Protein AF-A0A958FPS0-F1 (afdb_monomer_lite)

pLDDT: mean 72.81, std 11.61, range [39.75, 93.38]

Sequence (149 aa):
SVKNGEPVAPPPEPEKQPAAQPAGGLLAGGGIAIAALGSSVAFITKTIADLGWVVMLAGVLGALLAVMLPAVIVAWLKLKRRDLSAILEGSGWGVNSRMRLNRGQSLTFTKRPAYPFGSKGIPHRSPWFWVALVIVILAVGGFLIFRFW

Foldseek 3Di:
DDDDDDDDDDDPDPPPDPDQDPVNVVVVVVVVVVVVVVVVVVVVVVVVVPCPPVNVVLVVVVVVCVVVVVVVVVVVVVVVQPQVQVVCVVVVNRDPDRCSPDPVNVCVVPVDPDDPPPDDDDPPPDCVVVVVVVVVVCVSVVVVVVVVD

Structure (mmCIF, N/CA/C/O backbone):
data_AF-A0A958FPS0-F1
#
_entry.id   AF-A0A958FPS0-F1
#
loop_
_atom_site.group_PDB
_atom_site.id
_atom_site.type_symbol
_atom_site.label_atom_id
_atom_site.label_alt_id
_atom_site.label_comp_id
_atom_site.label_asym_id
_atom_site.label_entity_id
_atom_site.label_seq_id
_atom_site.pdbx_PDB_ins_code
_atom_site.Cartn_x
_atom_site.Cartn_y
_atom_site.Cartn_z
_atom_site.occupancy
_atom_site.B_iso_or_equiv
_atom_site.auth_seq_id
_atom_site.auth_comp_id
_atom_site.auth_asym_id
_atom_site.auth_atom_id
_atom_site.pdbx_PDB_model_num
ATOM 1 N N . SER A 1 1 ? 90.300 17.546 -28.320 1.00 39.75 1 SER A N 1
ATOM 2 C CA . SER A 1 1 ? 89.043 18.251 -28.622 1.00 39.75 1 SER A CA 1
ATOM 3 C C . SER A 1 1 ? 87.922 17.259 -28.825 1.00 39.75 1 SER A C 1
ATOM 5 O O . SER A 1 1 ? 88.063 16.333 -29.611 1.00 39.75 1 SER A O 1
ATOM 7 N N . VAL A 1 2 ? 86.866 17.449 -28.043 1.00 49.09 2 VAL A N 1
ATOM 8 C CA . VAL A 1 2 ? 85.642 16.650 -27.934 1.00 49.09 2 VAL A CA 1
ATOM 9 C C . VAL A 1 2 ? 84.813 16.757 -29.227 1.00 49.09 2 VAL A C 1
ATOM 11 O O . VAL A 1 2 ? 84.670 17.852 -29.764 1.00 49.09 2 VAL A O 1
ATOM 14 N N . LYS A 1 3 ? 84.269 15.641 -29.724 1.00 46.22 3 LYS A N 1
ATOM 15 C CA . LYS A 1 3 ? 83.158 15.601 -30.699 1.00 46.22 3 LYS A CA 1
ATOM 16 C C . LYS A 1 3 ? 82.054 14.749 -30.060 1.00 46.22 3 LYS A C 1
ATOM 18 O O . LYS A 1 3 ? 82.205 13.540 -29.988 1.00 46.22 3 LYS A O 1
ATOM 23 N N . ASN A 1 4 ? 81.181 15.344 -29.250 1.00 44.09 4 ASN A N 1
ATOM 24 C CA . ASN A 1 4 ? 79.897 15.967 -29.607 1.00 44.09 4 ASN A CA 1
ATOM 25 C C . ASN A 1 4 ? 78.877 14.982 -30.201 1.00 44.09 4 ASN A C 1
ATOM 27 O O . ASN A 1 4 ? 78.838 14.791 -31.410 1.00 44.09 4 ASN A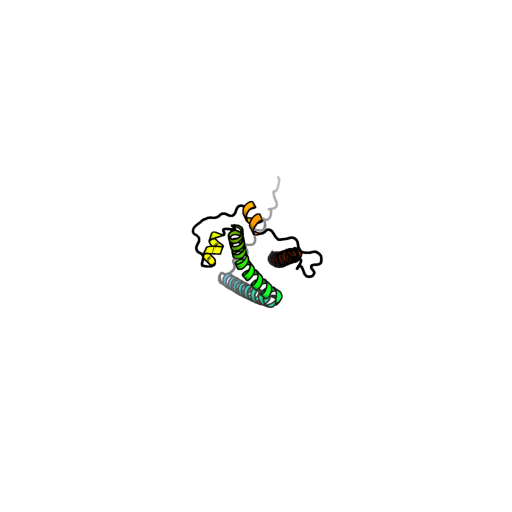 O 1
ATOM 31 N N . GLY A 1 5 ? 78.061 14.428 -29.294 1.00 49.16 5 GLY A N 1
ATOM 32 C CA . GLY A 1 5 ? 76.607 14.259 -29.400 1.00 49.16 5 GLY A CA 1
ATOM 33 C C . GLY A 1 5 ? 76.057 13.537 -30.623 1.00 49.16 5 GLY A C 1
ATOM 34 O O . GLY A 1 5 ? 75.800 14.164 -31.647 1.00 49.16 5 GLY A O 1
ATOM 35 N N . GLU A 1 6 ? 75.756 12.250 -30.464 1.00 49.59 6 GLU A N 1
ATOM 36 C CA . GLU A 1 6 ? 74.774 11.577 -31.313 1.00 49.59 6 GLU A CA 1
ATOM 37 C C . GLU A 1 6 ? 73.410 12.286 -31.183 1.00 49.59 6 GLU A C 1
ATOM 39 O O . GLU A 1 6 ? 73.005 12.644 -30.070 1.00 49.59 6 GLU A O 1
ATOM 44 N N . PRO A 1 7 ? 72.700 12.535 -32.294 1.00 51.22 7 PRO A N 1
ATOM 45 C CA . PRO A 1 7 ? 71.408 13.196 -32.251 1.00 51.22 7 PRO A CA 1
ATOM 46 C C . PRO A 1 7 ? 70.363 12.251 -31.649 1.00 51.22 7 PRO A C 1
ATOM 48 O O . PRO A 1 7 ? 70.070 11.189 -32.194 1.00 51.22 7 PRO A O 1
ATOM 51 N N . VAL A 1 8 ? 69.789 12.662 -30.518 1.00 59.47 8 VAL A N 1
ATOM 52 C CA . VAL A 1 8 ? 68.604 12.041 -29.920 1.00 59.47 8 VAL A CA 1
ATOM 53 C C . VAL A 1 8 ? 67.463 12.125 -30.934 1.00 59.47 8 VAL A C 1
ATOM 55 O O . VAL A 1 8 ? 67.094 13.217 -31.367 1.00 59.47 8 VAL A O 1
ATOM 58 N N . ALA A 1 9 ? 66.927 10.969 -31.331 1.00 63.03 9 ALA A N 1
ATOM 59 C CA . ALA A 1 9 ? 65.754 10.894 -32.192 1.00 63.03 9 ALA A CA 1
ATOM 60 C C . ALA A 1 9 ? 64.578 11.650 -31.540 1.00 63.03 9 ALA A C 1
ATOM 62 O O . ALA A 1 9 ? 64.377 11.519 -30.328 1.00 63.03 9 ALA A O 1
ATOM 63 N N . PRO A 1 10 ? 63.805 12.448 -32.300 1.00 65.50 10 PRO A N 1
ATOM 64 C CA . PRO A 1 10 ? 62.650 13.140 -31.744 1.00 65.50 10 PRO A CA 1
ATOM 65 C C . PRO A 1 10 ? 61.641 12.124 -31.168 1.00 65.50 10 PRO A C 1
ATOM 67 O O . PRO A 1 10 ? 61.514 11.024 -31.714 1.00 65.50 10 PRO A O 1
ATOM 70 N N . PRO A 1 11 ? 60.928 12.457 -30.070 1.00 70.25 11 PRO A N 1
ATOM 71 C CA . PRO A 1 11 ? 59.871 11.606 -29.527 1.00 70.25 11 PRO A CA 1
ATOM 72 C C . PRO A 1 11 ? 58.841 11.270 -30.614 1.00 70.25 11 PRO A C 1
ATOM 74 O O . PRO 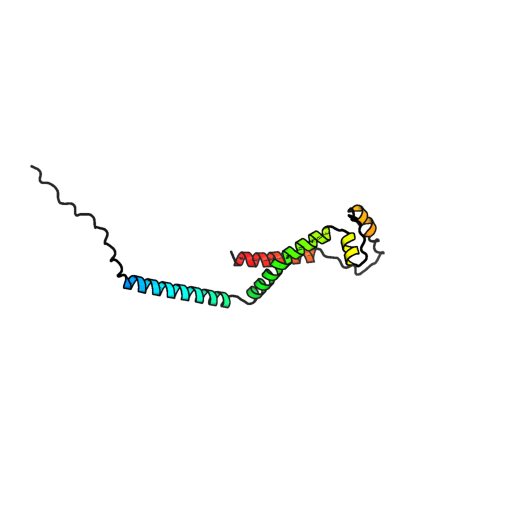A 1 11 ? 58.579 12.134 -31.456 1.00 70.25 11 PRO A O 1
ATOM 77 N N . PRO A 1 12 ? 58.236 10.067 -30.607 1.00 63.16 12 PRO A N 1
ATOM 78 C CA . PRO A 1 12 ? 57.177 9.742 -31.551 1.00 63.16 12 PRO A CA 1
ATOM 79 C C . PRO A 1 12 ? 56.049 10.761 -31.381 1.00 63.16 12 PRO A C 1
ATOM 81 O O . PRO A 1 12 ? 55.431 10.869 -30.320 1.00 63.16 12 PRO A O 1
ATOM 84 N N . GLU A 1 13 ? 55.837 11.559 -32.422 1.00 63.41 13 GLU A N 1
ATOM 85 C CA . GLU A 1 13 ? 54.738 12.507 -32.500 1.00 63.41 13 GLU A CA 1
ATOM 86 C C . GLU A 1 13 ? 53.433 11.698 -32.406 1.00 63.41 13 GLU A C 1
ATOM 88 O O . GLU A 1 13 ? 53.336 10.656 -33.061 1.00 63.41 13 GLU A O 1
ATOM 93 N N . PRO A 1 14 ? 52.452 12.089 -31.567 1.00 63.25 14 PRO A N 1
ATOM 94 C CA . PRO A 1 14 ? 51.213 11.335 -31.445 1.00 63.25 14 PRO A CA 1
ATOM 95 C C . PRO A 1 14 ? 50.587 11.207 -32.832 1.00 63.25 14 PRO A C 1
ATOM 97 O O . PRO A 1 14 ? 50.243 12.218 -33.452 1.00 63.25 14 PRO A O 1
ATOM 100 N N . GLU A 1 15 ? 50.482 9.969 -33.326 1.00 61.16 15 GLU A N 1
ATOM 101 C CA . GLU A 1 15 ? 49.822 9.662 -34.588 1.00 61.16 15 GLU A CA 1
ATOM 102 C C . GLU A 1 15 ? 48.444 10.318 -34.556 1.00 61.16 15 GLU A C 1
ATOM 104 O O . GLU A 1 15 ? 47.563 9.948 -33.775 1.00 61.16 15 GLU A O 1
ATOM 109 N N . LYS A 1 16 ? 48.275 11.359 -35.375 1.00 56.69 16 LYS A N 1
ATOM 110 C CA . LYS A 1 16 ? 46.986 12.011 -35.565 1.00 56.69 16 LYS A CA 1
ATOM 111 C C . LYS A 1 16 ? 46.045 10.951 -36.109 1.00 56.69 16 LYS A C 1
ATOM 113 O O . LYS A 1 16 ? 46.140 10.577 -37.277 1.00 56.69 16 LYS A O 1
ATOM 118 N N . GLN A 1 17 ? 45.158 10.476 -35.239 1.00 63.06 17 GLN A N 1
ATOM 119 C CA . GLN A 1 17 ? 44.068 9.584 -35.591 1.00 63.06 17 GLN A CA 1
ATOM 120 C C . GLN A 1 17 ? 43.403 10.142 -36.855 1.00 63.06 17 GLN A C 1
ATOM 122 O O . GLN A 1 17 ? 43.040 11.325 -36.852 1.00 63.06 17 GLN A O 1
ATOM 127 N N . PRO A 1 18 ? 43.326 9.367 -37.955 1.00 60.03 18 PRO A N 1
ATOM 128 C CA . PRO A 1 18 ? 42.846 9.892 -39.220 1.00 60.03 18 PRO A CA 1
ATOM 129 C C . PRO A 1 18 ? 41.476 10.513 -38.982 1.00 60.03 18 PRO A C 1
ATOM 131 O O . PRO A 1 18 ? 40.566 9.846 -38.485 1.00 60.03 18 PRO A O 1
ATOM 134 N N . ALA A 1 19 ? 41.368 11.814 -39.267 1.00 63.25 19 ALA A N 1
ATOM 135 C CA . ALA A 1 19 ? 40.127 12.551 -39.125 1.00 63.25 19 ALA A CA 1
ATOM 136 C C . ALA A 1 19 ? 39.062 11.789 -39.914 1.00 63.25 19 ALA A C 1
ATOM 138 O O . ALA A 1 19 ? 39.160 11.662 -41.138 1.00 63.25 19 ALA A O 1
ATOM 139 N N . ALA A 1 20 ? 38.100 11.209 -39.193 1.00 62.88 20 ALA A N 1
ATOM 140 C CA . ALA A 1 20 ? 37.026 10.447 -39.797 1.00 62.88 20 ALA A CA 1
ATOM 141 C C . ALA A 1 20 ? 36.384 11.321 -40.877 1.00 62.88 20 ALA A C 1
ATOM 143 O O . ALA A 1 20 ? 35.967 12.448 -40.602 1.00 62.88 20 ALA A O 1
ATOM 144 N N . GLN A 1 21 ? 36.345 10.822 -42.115 1.00 60.66 21 GLN A N 1
ATOM 145 C CA . GLN A 1 21 ? 35.670 11.527 -43.198 1.00 60.66 21 GLN A CA 1
ATOM 146 C C . GLN A 1 21 ? 34.240 11.847 -42.733 1.00 60.66 21 GLN A C 1
ATOM 148 O O . GLN A 1 21 ? 33.587 10.960 -42.174 1.00 60.66 21 GLN A O 1
ATOM 153 N N . PRO A 1 22 ? 33.728 13.072 -42.949 1.00 64.06 22 PRO A N 1
ATOM 154 C CA . PRO A 1 22 ? 32.447 13.503 -42.385 1.00 64.06 22 PRO A CA 1
ATOM 155 C C . PRO A 1 22 ? 31.296 12.555 -42.757 1.00 64.06 22 PRO A C 1
ATOM 157 O O . PRO A 1 22 ? 30.436 12.269 -41.927 1.00 64.06 22 PRO A O 1
ATOM 160 N N . ALA A 1 23 ? 31.336 11.971 -43.961 1.00 64.75 23 ALA A N 1
ATOM 161 C CA . ALA A 1 23 ? 30.389 10.950 -44.406 1.00 64.75 23 ALA A CA 1
ATOM 162 C C . ALA A 1 23 ? 30.512 9.618 -43.638 1.00 64.75 23 ALA A C 1
ATOM 164 O O . ALA A 1 23 ? 29.499 9.021 -43.281 1.00 64.75 23 ALA A O 1
ATOM 165 N N . GLY A 1 24 ? 31.732 9.164 -43.333 1.00 74.12 24 GLY A N 1
ATOM 166 C CA . GLY A 1 24 ? 31.969 7.948 -42.547 1.00 74.12 24 GLY A CA 1
ATOM 167 C C . GLY A 1 24 ? 31.508 8.089 -41.095 1.00 74.12 24 GLY A C 1
ATOM 168 O O . GLY A 1 24 ? 30.919 7.160 -40.549 1.00 74.12 24 GLY A O 1
ATOM 169 N N . GLY A 1 25 ? 31.692 9.272 -40.497 1.00 75.31 25 GLY A N 1
ATOM 170 C CA . GLY A 1 25 ? 31.192 9.584 -39.154 1.00 75.31 25 GLY A CA 1
ATOM 171 C C . GLY A 1 25 ? 29.662 9.642 -39.074 1.00 75.31 25 GLY A C 1
ATOM 172 O O . GLY A 1 25 ? 29.078 9.112 -38.130 1.00 75.31 25 GLY A O 1
ATOM 173 N N . LEU A 1 26 ? 29.002 10.217 -40.085 1.00 78.50 26 LEU A N 1
ATOM 174 C CA . LEU A 1 26 ? 27.536 10.258 -40.188 1.00 78.50 26 LEU A CA 1
ATOM 175 C C . LEU A 1 26 ? 26.920 8.867 -40.389 1.00 78.50 26 LEU A C 1
ATOM 177 O O . LEU A 1 26 ? 25.936 8.536 -39.730 1.00 78.50 26 LEU A O 1
ATOM 181 N N . LEU A 1 27 ? 27.509 8.035 -41.252 1.00 82.81 27 LEU A N 1
ATOM 182 C CA . LEU A 1 27 ? 27.048 6.661 -41.479 1.00 82.81 27 LEU A CA 1
ATOM 183 C C . LEU A 1 27 ? 27.264 5.777 -40.244 1.00 82.81 27 LEU A C 1
ATOM 185 O O . LEU A 1 27 ? 26.359 5.039 -39.851 1.00 82.81 27 LEU A O 1
ATOM 189 N N . ALA A 1 28 ? 28.423 5.893 -39.590 1.00 86.00 28 ALA A N 1
ATOM 190 C CA . ALA A 1 28 ? 28.700 5.187 -38.341 1.00 86.00 28 ALA A CA 1
ATOM 191 C C . ALA A 1 28 ? 27.752 5.635 -37.213 1.00 86.00 28 ALA A C 1
ATOM 193 O O . ALA A 1 28 ? 27.155 4.795 -36.540 1.00 86.00 28 ALA A O 1
ATOM 194 N N . GLY A 1 29 ? 27.546 6.945 -37.042 1.00 84.94 29 GLY A N 1
ATOM 195 C CA . GLY A 1 29 ? 26.621 7.498 -36.050 1.00 84.94 29 GLY A CA 1
ATOM 196 C C . GLY A 1 29 ? 25.164 7.099 -36.299 1.00 84.94 29 GLY A C 1
ATOM 197 O O . GLY A 1 29 ? 24.460 6.726 -35.362 1.00 84.94 29 GLY A O 1
ATOM 198 N N . GLY A 1 30 ? 24.724 7.099 -37.561 1.00 87.00 30 GLY A N 1
ATOM 199 C CA . GLY A 1 30 ? 23.391 6.638 -37.953 1.00 87.00 30 GLY A CA 1
ATOM 200 C C . GLY A 1 30 ? 23.170 5.153 -37.657 1.00 87.00 30 GLY A C 1
ATOM 201 O O . GLY A 1 30 ? 22.138 4.786 -37.096 1.00 87.00 30 GLY A O 1
ATOM 202 N N . GLY A 1 31 ? 24.159 4.304 -37.950 1.00 89.25 31 GLY A N 1
ATOM 203 C CA . GLY A 1 31 ? 24.110 2.877 -37.617 1.00 89.25 31 GLY A CA 1
ATOM 204 C C . GLY A 1 31 ? 24.008 2.623 -36.110 1.00 89.25 31 GLY A C 1
ATOM 205 O O . GLY A 1 31 ? 23.179 1.824 -35.674 1.00 89.25 31 GLY A O 1
ATOM 206 N N . ILE A 1 32 ? 24.784 3.354 -35.303 1.00 89.81 32 ILE A N 1
ATOM 207 C CA . ILE A 1 32 ? 24.730 3.273 -33.834 1.00 89.81 32 ILE A CA 1
ATOM 208 C C . ILE A 1 32 ? 23.368 3.745 -33.309 1.00 89.81 32 ILE A C 1
ATOM 210 O O . ILE A 1 32 ? 22.791 3.093 -32.439 1.00 89.81 32 ILE A O 1
ATOM 214 N N . ALA A 1 33 ? 22.820 4.832 -33.856 1.00 89.62 33 ALA A N 1
ATOM 215 C CA . ALA A 1 33 ? 21.504 5.334 -33.467 1.00 89.62 33 ALA A CA 1
ATOM 216 C C . ALA A 1 33 ? 20.392 4.311 -33.760 1.00 89.62 33 ALA A C 1
ATOM 218 O O . ALA A 1 33 ? 19.553 4.044 -32.899 1.00 89.62 33 ALA A O 1
ATOM 219 N N . ILE A 1 34 ? 20.417 3.678 -34.936 1.00 91.19 34 ILE A N 1
ATOM 220 C CA . ILE A 1 34 ? 19.451 2.632 -35.305 1.00 91.19 34 ILE A CA 1
ATOM 221 C C . ILE A 1 34 ? 19.611 1.397 -34.408 1.00 91.19 34 ILE A C 1
ATOM 223 O O . ILE A 1 34 ? 18.614 0.844 -33.941 1.00 91.19 34 ILE A O 1
ATOM 227 N N . ALA A 1 35 ? 20.845 0.990 -34.101 1.00 89.94 35 ALA A N 1
ATOM 228 C CA . ALA A 1 35 ? 21.112 -0.123 -33.192 1.00 89.94 35 ALA A CA 1
ATOM 229 C C . ALA A 1 35 ? 20.624 0.159 -31.756 1.00 89.94 35 ALA A C 1
ATOM 231 O O . ALA A 1 35 ? 20.058 -0.727 -31.108 1.00 89.94 35 ALA A O 1
ATOM 232 N N . ALA A 1 36 ? 20.782 1.393 -31.268 1.00 91.75 36 ALA A N 1
ATOM 233 C CA . ALA A 1 36 ? 20.293 1.821 -29.957 1.00 91.75 36 ALA A CA 1
ATOM 234 C C . ALA A 1 36 ? 18.755 1.838 -29.885 1.00 91.75 36 ALA A C 1
ATOM 236 O O . ALA A 1 36 ? 18.173 1.394 -28.888 1.00 91.75 36 ALA A O 1
ATOM 237 N N . LEU A 1 37 ? 18.087 2.280 -30.956 1.00 93.00 37 LEU A N 1
ATOM 238 C CA . LEU A 1 37 ? 16.627 2.213 -31.073 1.00 93.00 37 LEU A CA 1
ATOM 239 C C . LEU A 1 37 ? 16.141 0.760 -31.112 1.00 93.00 37 LEU A C 1
ATOM 241 O O . LEU A 1 37 ? 15.240 0.398 -30.356 1.00 93.00 37 LEU A O 1
ATOM 245 N N . GLY A 1 38 ? 16.780 -0.094 -31.917 1.00 93.38 38 GLY A N 1
ATOM 246 C CA . GLY A 1 38 ? 16.459 -1.521 -31.982 1.00 93.38 38 GLY A CA 1
ATOM 247 C C . GLY A 1 38 ? 16.632 -2.221 -30.632 1.00 93.38 38 GLY A C 1
ATOM 248 O O . GLY A 1 38 ? 15.763 -2.986 -30.217 1.00 93.38 38 GLY A O 1
ATOM 249 N N . SER A 1 39 ? 17.701 -1.893 -29.903 1.00 91.06 39 SER A N 1
ATOM 250 C CA . SER A 1 39 ? 17.966 -2.435 -28.565 1.00 91.06 39 SER A CA 1
ATOM 251 C C . SER A 1 39 ? 16.930 -1.975 -27.539 1.00 91.06 39 SER A C 1
ATOM 253 O O . SER A 1 39 ? 16.453 -2.788 -26.750 1.00 91.06 39 SER A O 1
ATOM 255 N N . SER A 1 40 ? 16.529 -0.701 -27.577 1.00 90.38 40 SER A N 1
ATOM 256 C CA . SER A 1 40 ? 15.484 -0.157 -26.697 1.00 90.38 40 SER A CA 1
ATOM 257 C C . SER A 1 40 ? 14.139 -0.850 -26.921 1.00 90.38 40 SER A C 1
ATOM 259 O O . SER A 1 40 ? 13.485 -1.266 -25.965 1.00 90.38 40 SER A O 1
ATOM 261 N N . VAL A 1 41 ? 13.744 -1.033 -28.185 1.00 90.06 41 VAL A N 1
ATOM 262 C CA . VAL A 1 41 ? 12.492 -1.720 -28.535 1.00 90.06 41 VAL A CA 1
ATOM 263 C C . VAL A 1 41 ? 12.548 -3.187 -28.118 1.00 90.06 41 VAL A C 1
ATOM 265 O O . VAL A 1 41 ? 11.634 -3.652 -27.437 1.00 90.06 41 VAL A O 1
ATOM 268 N N . ALA A 1 42 ? 13.640 -3.888 -28.441 1.00 89.56 42 ALA A N 1
ATOM 269 C CA . ALA A 1 42 ? 13.842 -5.282 -28.057 1.00 89.56 42 ALA A CA 1
ATOM 270 C C . ALA A 1 42 ? 13.781 -5.468 -26.532 1.00 89.56 42 ALA A C 1
ATOM 272 O O . ALA A 1 42 ? 13.140 -6.403 -26.046 1.00 89.56 42 ALA A O 1
ATOM 273 N N . PHE A 1 43 ? 14.389 -4.550 -25.776 1.00 89.38 43 PHE A N 1
ATOM 274 C CA . PHE A 1 43 ? 14.362 -4.551 -24.318 1.00 89.38 43 PHE A CA 1
ATOM 275 C C . PHE A 1 43 ? 12.945 -4.372 -23.766 1.00 89.38 43 PHE A C 1
ATOM 277 O O . PHE A 1 43 ? 12.547 -5.132 -22.886 1.00 89.38 43 PHE A O 1
ATOM 284 N N . ILE A 1 44 ? 12.151 -3.442 -24.307 1.00 85.12 44 ILE A N 1
ATOM 285 C CA . ILE A 1 44 ? 10.749 -3.247 -23.900 1.00 85.12 44 ILE A CA 1
ATOM 286 C C . ILE A 1 44 ? 9.936 -4.516 -24.168 1.00 85.12 44 ILE A C 1
ATOM 288 O O . ILE A 1 44 ? 9.268 -5.019 -23.265 1.00 85.12 44 ILE A O 1
ATOM 292 N N . THR A 1 45 ? 10.034 -5.083 -25.374 1.00 84.50 45 THR A N 1
ATOM 293 C CA . THR A 1 45 ? 9.314 -6.320 -25.713 1.00 84.50 45 THR A CA 1
ATOM 294 C C . THR A 1 45 ? 9.743 -7.498 -24.850 1.00 84.50 45 THR A C 1
ATOM 296 O O . THR A 1 45 ? 8.889 -8.255 -24.399 1.00 84.50 45 THR A O 1
ATOM 299 N N . LYS A 1 46 ? 11.042 -7.630 -24.555 1.00 82.50 46 LYS A N 1
ATOM 300 C CA . LYS A 1 46 ? 11.548 -8.670 -23.657 1.00 82.50 46 LYS A CA 1
ATOM 301 C C . LYS A 1 46 ? 11.032 -8.466 -22.237 1.00 82.50 46 LYS A C 1
ATOM 303 O O . LYS A 1 46 ? 10.599 -9.425 -21.622 1.00 82.50 46 LYS A O 1
ATOM 308 N N . THR A 1 47 ? 11.023 -7.232 -21.742 1.00 77.50 47 THR A N 1
ATOM 309 C CA . THR A 1 47 ? 10.545 -6.898 -20.392 1.00 77.50 47 THR A CA 1
ATOM 310 C C . THR A 1 47 ? 9.060 -7.204 -20.234 1.00 77.50 47 THR A C 1
ATOM 312 O O . THR A 1 47 ? 8.652 -7.712 -19.196 1.00 77.50 47 THR A O 1
ATOM 315 N N . ILE A 1 48 ? 8.255 -6.937 -21.266 1.00 72.00 48 ILE A N 1
ATOM 316 C CA . ILE A 1 48 ? 6.829 -7.287 -21.285 1.00 72.00 48 ILE A CA 1
ATOM 317 C C . ILE A 1 48 ? 6.644 -8.808 -21.386 1.00 72.00 48 ILE A C 1
ATOM 319 O O . ILE A 1 48 ? 5.784 -9.355 -20.703 1.00 72.00 48 ILE A O 1
ATOM 323 N N . ALA A 1 49 ? 7.453 -9.496 -22.196 1.00 76.00 49 ALA A N 1
ATOM 324 C CA . ALA A 1 49 ? 7.380 -10.949 -22.358 1.00 76.00 49 ALA A CA 1
ATOM 325 C C . ALA A 1 49 ? 7.839 -11.724 -21.106 1.00 76.00 49 ALA A C 1
ATOM 327 O O . ALA A 1 49 ? 7.260 -12.760 -20.790 1.00 76.00 49 ALA A O 1
ATOM 328 N N . ASP A 1 50 ? 8.833 -11.211 -20.373 1.00 73.94 50 ASP A N 1
ATOM 329 C CA . ASP A 1 50 ? 9.298 -11.757 -19.086 1.00 73.94 50 ASP A CA 1
ATOM 330 C C . ASP A 1 50 ? 8.370 -11.388 -17.918 1.00 73.94 50 ASP A C 1
ATOM 332 O O . ASP A 1 50 ? 8.515 -11.913 -16.807 1.00 73.94 50 ASP A O 1
ATOM 336 N N . LEU A 1 51 ? 7.411 -10.479 -18.136 1.00 69.75 51 LEU A N 1
ATOM 337 C CA . LEU A 1 51 ? 6.458 -10.063 -17.119 1.00 69.75 51 LEU A CA 1
ATOM 338 C C . LEU A 1 51 ? 5.436 -11.180 -16.892 1.00 69.75 51 LEU A C 1
ATOM 340 O O . LEU A 1 51 ? 4.334 -11.182 -17.435 1.00 69.75 51 LEU A O 1
ATOM 344 N N . GLY A 1 52 ? 5.811 -12.158 -16.067 1.00 75.19 52 GLY A N 1
ATOM 345 C CA . GLY A 1 52 ? 4.911 -13.232 -15.665 1.00 75.19 52 GLY A CA 1
ATOM 346 C C . GLY A 1 52 ? 3.598 -12.672 -15.109 1.00 75.19 52 GLY A C 1
ATOM 347 O O . GLY A 1 52 ? 3.589 -11.634 -14.448 1.00 75.19 52 GLY A O 1
ATOM 348 N N . TRP A 1 53 ? 2.488 -13.380 -15.340 1.00 75.50 53 TRP A N 1
ATOM 349 C CA . TRP A 1 53 ? 1.122 -12.996 -14.940 1.00 75.50 53 TRP A CA 1
ATOM 350 C C . TRP A 1 53 ? 1.008 -12.419 -13.514 1.00 75.50 53 TRP A C 1
ATOM 352 O O . TRP A 1 53 ? 0.271 -11.465 -13.265 1.00 75.50 53 TRP A O 1
ATOM 362 N N . VAL A 1 54 ? 1.795 -12.956 -12.579 1.00 72.25 54 VAL A N 1
ATOM 363 C CA . VAL A 1 54 ? 1.867 -12.502 -11.183 1.00 72.25 54 VAL A CA 1
ATOM 364 C C . VAL A 1 54 ? 2.291 -11.034 -11.066 1.00 72.25 54 VAL A C 1
ATOM 366 O 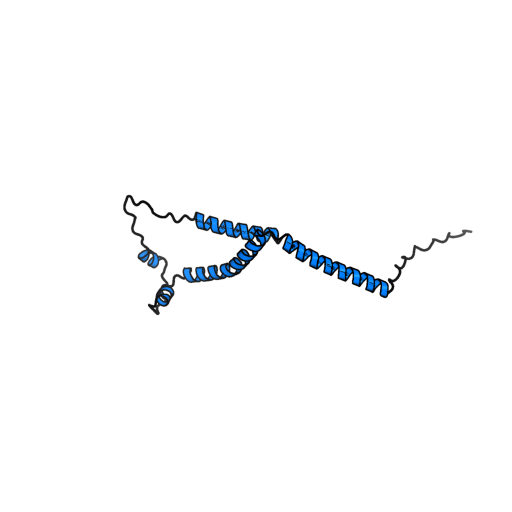O . VAL A 1 54 ? 1.774 -10.322 -10.210 1.00 72.25 54 VAL A O 1
ATOM 369 N N . VAL A 1 55 ? 3.190 -10.552 -11.926 1.00 73.56 55 VAL A N 1
ATOM 370 C CA . VAL A 1 55 ? 3.690 -9.172 -11.894 1.00 73.56 55 VAL A CA 1
ATOM 371 C C . VAL A 1 55 ? 2.669 -8.193 -12.468 1.00 73.56 55 VAL A C 1
ATOM 373 O O . VAL A 1 55 ? 2.483 -7.124 -11.892 1.00 73.56 55 VAL A O 1
ATOM 376 N N . MET A 1 56 ? 1.941 -8.562 -13.531 1.00 76.50 56 MET A N 1
ATOM 377 C CA . MET A 1 56 ? 0.804 -7.754 -13.999 1.00 76.50 56 MET A CA 1
ATOM 378 C C . MET A 1 56 ? -0.250 -7.612 -12.898 1.00 76.50 56 MET A C 1
ATOM 380 O O . MET A 1 56 ? -0.682 -6.498 -12.597 1.00 76.50 56 MET A O 1
ATOM 384 N N . LEU A 1 57 ? -0.618 -8.719 -12.246 1.00 81.06 57 LEU A N 1
ATOM 385 C CA . LEU A 1 57 ? -1.597 -8.697 -11.162 1.00 81.06 57 LEU A CA 1
ATOM 386 C C . LEU A 1 57 ? -1.099 -7.878 -9.960 1.00 81.06 57 LEU A C 1
ATOM 388 O O . LEU A 1 57 ? -1.850 -7.070 -9.418 1.00 81.06 57 LEU A O 1
ATOM 392 N N . ALA A 1 58 ? 0.170 -8.037 -9.573 1.00 80.38 58 ALA A N 1
ATOM 393 C CA . ALA A 1 58 ? 0.780 -7.268 -8.492 1.00 80.38 58 ALA A CA 1
ATOM 394 C C . ALA A 1 58 ? 0.877 -5.770 -8.823 1.00 80.38 58 ALA A C 1
ATOM 396 O O . ALA A 1 58 ? 0.654 -4.947 -7.939 1.00 80.38 58 ALA A O 1
ATOM 397 N N . GLY A 1 59 ? 1.142 -5.405 -10.081 1.00 80.62 59 GLY A N 1
ATOM 398 C CA . GLY A 1 59 ? 1.137 -4.016 -10.545 1.00 80.62 59 GLY A CA 1
ATOM 399 C C . GLY A 1 59 ? -0.249 -3.376 -10.441 1.00 80.62 59 GLY A C 1
ATOM 400 O O . GLY A 1 59 ? -0.382 -2.285 -9.887 1.00 80.62 59 GLY A O 1
ATOM 401 N N . VAL A 1 60 ? -1.295 -4.082 -10.884 1.00 83.38 60 VAL A N 1
ATOM 402 C CA . VAL A 1 60 ? -2.692 -3.628 -10.743 1.00 83.38 60 VAL A CA 1
ATOM 403 C C . VAL A 1 60 ? -3.077 -3.489 -9.270 1.00 83.38 60 VAL A C 1
ATOM 405 O O . VAL A 1 60 ? -3.632 -2.466 -8.867 1.00 83.38 60 VAL A O 1
ATOM 408 N N . LEU A 1 61 ? -2.750 -4.489 -8.448 1.00 81.69 61 LEU A N 1
ATOM 409 C CA . LEU A 1 61 ? -3.053 -4.468 -7.018 1.00 81.69 61 LEU A CA 1
ATOM 410 C C . LEU A 1 61 ? -2.287 -3.349 -6.296 1.00 81.69 61 LEU A C 1
ATOM 412 O O . LEU A 1 61 ? -2.849 -2.673 -5.438 1.00 81.69 61 LEU A O 1
ATOM 416 N N . GLY A 1 62 ? -1.026 -3.126 -6.669 1.00 83.25 62 GLY A N 1
ATOM 417 C CA . GLY A 1 62 ? -0.180 -2.058 -6.147 1.00 83.25 62 GLY A CA 1
ATOM 418 C C . GLY A 1 62 ? -0.719 -0.673 -6.495 1.00 83.25 62 GLY A C 1
ATOM 419 O O . GLY A 1 62 ? -0.829 0.171 -5.609 1.00 83.25 62 GLY A O 1
ATOM 420 N N . ALA A 1 63 ? -1.137 -0.454 -7.744 1.00 82.25 63 ALA A N 1
ATOM 421 C CA . ALA A 1 63 ? -1.771 0.795 -8.164 1.00 82.25 63 ALA A CA 1
ATOM 422 C C . ALA A 1 63 ? -3.094 1.041 -7.420 1.00 82.25 63 ALA A C 1
ATOM 424 O O . ALA A 1 63 ? -3.333 2.141 -6.918 1.00 82.25 63 ALA A O 1
ATOM 425 N N . LEU A 1 64 ? -3.928 0.005 -7.278 1.00 84.88 64 LEU A N 1
ATOM 426 C CA . LEU A 1 64 ? -5.176 0.088 -6.522 1.00 84.88 64 LEU A CA 1
ATOM 427 C C . LEU A 1 64 ? -4.910 0.443 -5.053 1.00 84.88 64 LEU A C 1
ATOM 429 O O . LEU A 1 64 ? -5.541 1.351 -4.511 1.00 84.88 64 LEU A O 1
ATOM 433 N N . LEU A 1 65 ? -3.952 -0.234 -4.415 1.00 82.00 65 LEU A N 1
ATOM 434 C CA . LEU A 1 65 ? -3.556 0.048 -3.038 1.00 82.00 65 LEU A CA 1
ATOM 435 C C . LEU A 1 65 ? -2.979 1.455 -2.895 1.00 82.00 65 LEU A C 1
ATOM 437 O O . LEU A 1 65 ? -3.334 2.131 -1.939 1.00 82.00 65 LEU A O 1
ATOM 441 N N . ALA A 1 66 ? -2.166 1.935 -3.835 1.00 82.94 66 ALA A N 1
ATOM 442 C CA . ALA A 1 66 ? -1.599 3.281 -3.784 1.00 82.94 66 ALA A CA 1
ATOM 443 C C . ALA A 1 66 ? -2.680 4.375 -3.752 1.00 82.94 66 ALA A C 1
ATOM 445 O O . ALA A 1 66 ? -2.512 5.379 -3.061 1.00 82.94 66 ALA A O 1
ATOM 446 N N . VAL A 1 67 ? -3.809 4.164 -4.437 1.00 86.44 67 VAL A N 1
ATOM 447 C CA . VAL A 1 67 ? -4.961 5.081 -4.405 1.00 86.44 67 VAL A CA 1
ATOM 448 C C . VAL A 1 67 ? -5.821 4.868 -3.154 1.00 86.44 67 VAL A C 1
ATOM 450 O O . VAL A 1 67 ? -6.266 5.831 -2.527 1.00 86.44 67 VAL A O 1
ATOM 453 N N . MET A 1 68 ? -6.052 3.615 -2.756 1.00 83.00 68 MET A N 1
ATOM 454 C CA . MET A 1 68 ? -6.912 3.290 -1.612 1.00 83.00 68 MET A CA 1
ATOM 455 C C . MET A 1 68 ? -6.264 3.618 -0.264 1.00 83.00 68 MET A C 1
ATOM 457 O O . MET A 1 68 ? -6.957 4.019 0.669 1.00 83.00 68 MET A O 1
ATOM 461 N N . LEU A 1 69 ? -4.945 3.487 -0.146 1.00 83.50 69 LEU A N 1
ATOM 462 C CA . LEU A 1 69 ? -4.195 3.716 1.087 1.00 83.50 69 LEU A CA 1
ATOM 463 C C . LEU A 1 69 ? -4.411 5.132 1.659 1.00 83.50 69 LEU A C 1
ATOM 465 O O . LEU A 1 69 ? -4.834 5.229 2.815 1.00 83.50 69 LEU A O 1
ATOM 469 N N . PRO A 1 70 ? -4.214 6.236 0.905 1.00 84.31 70 PRO A N 1
ATOM 470 C CA . PRO A 1 70 ? -4.469 7.579 1.424 1.00 84.31 70 PRO A CA 1
ATOM 471 C C . PRO A 1 70 ? -5.951 7.798 1.752 1.00 84.31 70 PRO A C 1
ATOM 473 O O . PRO A 1 70 ? -6.263 8.403 2.779 1.00 84.31 70 PRO A O 1
ATOM 476 N N . ALA A 1 71 ? -6.872 7.258 0.948 1.00 84.75 71 ALA A N 1
ATOM 477 C CA . ALA A 1 71 ? -8.308 7.372 1.198 1.00 84.75 71 ALA A CA 1
ATOM 478 C C . ALA A 1 71 ? -8.717 6.692 2.517 1.00 84.75 71 ALA A C 1
ATOM 480 O O . ALA A 1 71 ? -9.442 7.284 3.319 1.00 84.75 71 ALA A O 1
ATOM 481 N N . VAL A 1 72 ? -8.202 5.488 2.783 1.00 86.56 72 VAL A N 1
ATOM 482 C CA . VAL A 1 72 ? -8.447 4.746 4.028 1.00 86.56 72 VAL A CA 1
ATOM 483 C C . VAL A 1 72 ? -7.841 5.468 5.226 1.00 86.56 72 VAL A C 1
ATOM 485 O O . VAL A 1 72 ? -8.502 5.567 6.259 1.00 86.56 72 VAL A O 1
ATOM 488 N N . ILE A 1 73 ? -6.630 6.019 5.104 1.00 82.88 73 ILE A N 1
ATOM 489 C CA . ILE A 1 73 ? -6.001 6.800 6.180 1.00 82.88 73 ILE A CA 1
ATOM 490 C C . ILE A 1 73 ? -6.865 8.019 6.524 1.00 82.88 73 ILE A C 1
ATOM 492 O O . ILE A 1 73 ? -7.183 8.241 7.694 1.00 82.88 73 ILE A O 1
ATOM 496 N N . VAL A 1 74 ? -7.305 8.782 5.521 1.00 83.38 74 VAL A N 1
ATOM 497 C CA . VAL A 1 74 ? -8.174 9.950 5.728 1.00 83.38 74 VAL A CA 1
ATOM 498 C C . VAL A 1 74 ? -9.521 9.535 6.322 1.00 83.38 74 VAL A C 1
ATOM 500 O O . VAL A 1 74 ? -9.975 10.148 7.290 1.00 83.38 74 VAL A O 1
ATOM 503 N N . ALA A 1 75 ? -10.148 8.478 5.805 1.00 83.81 75 ALA A N 1
ATOM 504 C CA .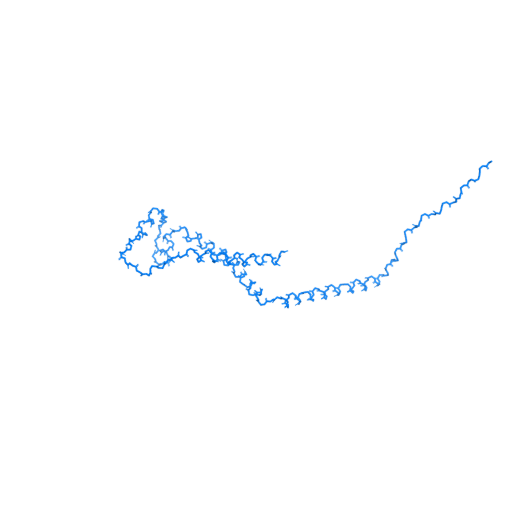 ALA A 1 75 ? -11.404 7.955 6.332 1.00 83.81 75 ALA A CA 1
ATOM 505 C C . ALA A 1 75 ? -11.259 7.495 7.789 1.00 83.81 75 ALA A C 1
ATOM 507 O O . ALA A 1 75 ? -12.086 7.844 8.631 1.00 83.81 75 ALA A O 1
ATOM 508 N N . TRP A 1 76 ? -10.178 6.788 8.121 1.00 79.44 76 TRP A N 1
ATOM 509 C CA . TRP A 1 76 ? -9.879 6.352 9.481 1.00 79.44 76 TRP A CA 1
ATOM 510 C C . TRP A 1 76 ? -9.672 7.538 10.423 1.00 79.44 76 TRP A C 1
ATOM 512 O O . TRP A 1 76 ? -10.235 7.554 11.517 1.00 79.44 76 TRP A O 1
ATOM 522 N N . LEU A 1 77 ? -8.938 8.568 9.993 1.00 79.31 77 LEU A N 1
ATOM 523 C CA . LEU A 1 77 ? -8.775 9.802 10.764 1.00 79.31 77 LEU A CA 1
ATOM 524 C C . LEU A 1 77 ? -10.111 10.532 10.965 1.00 79.31 77 LEU A C 1
ATOM 526 O O . LEU A 1 77 ? -10.350 11.047 12.057 1.00 79.31 77 LEU A O 1
ATOM 530 N N . LYS A 1 78 ? -10.998 10.555 9.960 1.00 67.25 78 LYS A N 1
ATOM 531 C CA . LYS A 1 78 ? -12.350 11.138 10.070 1.00 67.25 78 LYS A CA 1
ATOM 532 C C . LYS A 1 78 ? -13.239 10.335 11.027 1.00 67.25 78 LYS A C 1
ATOM 534 O O . LYS A 1 78 ? -13.868 10.921 11.901 1.00 67.25 78 LYS A O 1
ATOM 539 N N . LEU A 1 79 ? -13.222 9.006 10.948 1.00 70.62 79 LEU A N 1
ATOM 540 C CA . LEU A 1 79 ? -13.969 8.109 11.842 1.00 70.62 79 LEU A CA 1
ATOM 541 C C . LEU A 1 79 ? -13.456 8.168 13.291 1.00 70.62 79 LEU A C 1
ATOM 543 O O . LEU A 1 79 ? -14.239 8.165 14.243 1.00 70.62 79 LEU A O 1
ATOM 547 N N . LYS A 1 80 ? -12.135 8.270 13.484 1.00 67.88 80 LYS A N 1
ATOM 548 C CA . LYS A 1 80 ? -11.510 8.347 14.815 1.00 67.88 80 LYS A CA 1
ATOM 549 C C . LYS A 1 80 ? -11.805 9.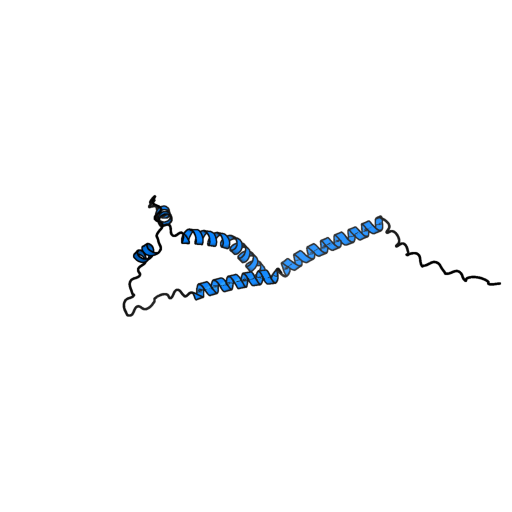666 15.530 1.00 67.88 80 LYS A C 1
ATOM 551 O O . LYS A 1 80 ? -11.713 9.714 16.756 1.00 67.88 80 LYS A O 1
ATOM 556 N N . ARG A 1 81 ? -12.209 10.710 14.800 1.00 62.75 81 ARG A N 1
ATOM 557 C CA . ARG A 1 81 ? -12.682 11.968 15.392 1.00 62.75 81 ARG A CA 1
ATOM 558 C C . ARG A 1 81 ? -14.052 11.856 16.074 1.00 62.75 81 ARG A C 1
ATOM 560 O O . ARG A 1 81 ? -14.444 12.836 16.680 1.00 62.75 81 ARG A O 1
ATOM 567 N N . ARG A 1 82 ? -14.714 10.681 16.078 1.00 58.91 82 ARG A N 1
ATOM 568 C CA . ARG A 1 82 ? -15.864 10.313 16.948 1.00 58.91 82 ARG A CA 1
ATOM 569 C C . ARG A 1 82 ? -16.865 11.455 17.199 1.00 58.91 82 ARG A C 1
ATOM 571 O O . ARG A 1 82 ? -17.339 11.630 18.321 1.00 58.91 82 ARG A O 1
ATOM 578 N N . ASP A 1 83 ? -17.196 12.211 16.158 1.00 64.25 83 ASP A N 1
ATOM 579 C CA . ASP A 1 83 ? -18.199 13.264 16.237 1.00 64.25 83 ASP A CA 1
ATOM 580 C C . ASP A 1 83 ? -19.568 12.630 15.975 1.00 64.25 83 ASP A C 1
ATOM 582 O O . ASP A 1 83 ? -19.899 12.278 14.843 1.00 64.25 83 ASP A O 1
ATOM 586 N N . LEU A 1 84 ? -20.369 12.458 17.034 1.00 65.75 84 LEU A N 1
ATOM 587 C CA . LEU A 1 84 ? -21.734 11.922 16.924 1.00 65.75 84 LEU A CA 1
ATOM 588 C C . LEU A 1 84 ? -22.600 12.775 15.989 1.00 65.75 84 LEU A C 1
ATOM 590 O O . LEU A 1 84 ? -23.436 12.234 15.278 1.00 65.75 84 LEU A O 1
ATOM 594 N N . SER A 1 85 ? -22.332 14.082 15.934 1.00 65.69 85 SER A N 1
ATOM 595 C CA . SER A 1 85 ? -22.966 15.026 15.010 1.00 65.69 85 SER A CA 1
ATOM 596 C C . SER A 1 85 ? -22.842 14.580 13.547 1.00 65.69 85 SER A C 1
ATOM 598 O O . SER A 1 85 ? -23.846 14.566 12.851 1.00 65.69 85 SER A O 1
ATOM 600 N N . ALA A 1 86 ? -21.677 14.080 13.112 1.00 67.88 86 ALA A N 1
ATOM 601 C CA . ALA A 1 86 ? -21.484 13.609 11.737 1.00 67.88 86 ALA A CA 1
ATOM 602 C C . ALA A 1 86 ? -22.231 12.293 11.437 1.00 67.88 86 ALA A C 1
ATOM 604 O O . ALA A 1 86 ? -22.664 12.067 10.309 1.00 67.88 86 ALA A O 1
ATOM 605 N N . ILE A 1 87 ? -22.392 11.417 12.436 1.00 67.31 87 ILE A N 1
ATOM 606 C CA . ILE A 1 87 ? -23.138 10.154 12.286 1.00 67.31 87 ILE A CA 1
ATOM 607 C C . ILE A 1 87 ? -24.653 10.419 12.262 1.00 67.31 87 ILE A C 1
ATOM 609 O O . ILE A 1 87 ? -25.377 9.810 11.474 1.00 67.31 87 ILE A O 1
ATOM 613 N N . LEU A 1 88 ? -25.138 11.335 13.105 1.00 69.50 88 LEU A N 1
ATOM 614 C CA . LEU A 1 88 ? -26.548 11.725 13.165 1.00 69.50 88 LEU A CA 1
ATOM 615 C C . LEU A 1 88 ? -26.979 12.549 11.938 1.00 69.50 88 LEU A C 1
ATOM 617 O O . LEU A 1 88 ? -28.025 12.278 11.353 1.00 69.50 88 LEU A O 1
ATOM 621 N N . GLU A 1 89 ? -26.136 13.473 11.475 1.00 72.75 89 GLU A N 1
ATOM 622 C CA . GLU A 1 89 ? -26.349 14.215 10.226 1.00 72.75 89 GLU A CA 1
ATOM 623 C C . GLU A 1 89 ? -26.405 13.274 9.013 1.00 72.75 89 GLU A C 1
ATOM 625 O O . GLU A 1 89 ? -27.324 13.363 8.202 1.00 72.75 89 GLU A O 1
ATOM 630 N N . GLY A 1 90 ? -25.503 12.287 8.940 1.00 73.25 90 GLY A N 1
ATOM 631 C CA . GLY A 1 90 ? -25.525 11.267 7.886 1.00 73.25 90 GLY A CA 1
ATOM 632 C C . GLY A 1 90 ? -26.721 10.303 7.938 1.00 73.25 90 GLY A C 1
ATOM 633 O O . GLY A 1 90 ? -26.999 9.640 6.943 1.00 73.25 90 GLY A O 1
ATOM 634 N N . SER A 1 91 ? -27.440 10.220 9.064 1.00 75.75 91 SER A N 1
ATOM 635 C CA . SER A 1 91 ? -28.644 9.384 9.229 1.00 75.75 91 SER A CA 1
ATOM 636 C C . SER A 1 91 ? -29.958 10.172 9.131 1.00 75.75 91 SER A C 1
ATOM 638 O O . SER A 1 91 ? -31.023 9.619 9.400 1.00 75.75 91 SER A O 1
ATOM 640 N N . GLY A 1 92 ? -29.904 11.444 8.719 1.00 73.62 92 GLY A N 1
ATOM 641 C CA . GLY A 1 92 ? -31.085 12.296 8.528 1.00 73.62 92 GLY A CA 1
ATOM 642 C C . GLY A 1 92 ? -31.606 12.954 9.809 1.00 73.62 92 GLY A C 1
ATOM 643 O O . GLY A 1 92 ? -32.585 13.693 9.766 1.00 73.62 92 GLY A O 1
ATOM 644 N N . TRP A 1 93 ? -30.929 12.745 10.938 1.00 68.75 93 TRP A N 1
ATOM 645 C CA . TRP A 1 93 ? -31.224 13.378 12.222 1.00 68.75 93 TRP A CA 1
ATOM 646 C C . TRP A 1 93 ? -30.218 14.511 12.456 1.00 68.75 93 TRP A C 1
ATOM 648 O O . TRP A 1 93 ? -29.327 14.407 13.291 1.00 68.75 93 TRP A O 1
ATOM 658 N N . GLY A 1 94 ? -30.299 15.586 11.670 1.00 63.06 94 GLY A N 1
ATOM 659 C CA . GLY A 1 94 ? -29.354 16.710 11.723 1.00 63.06 94 GLY A CA 1
ATOM 660 C C . GLY A 1 94 ? -29.358 17.443 13.070 1.00 63.06 94 GLY A C 1
ATOM 661 O O . GLY A 1 94 ? -30.114 18.389 13.268 1.00 63.06 94 GLY A O 1
ATOM 662 N N . VAL A 1 95 ? -28.496 17.030 14.002 1.00 59.47 95 VAL A N 1
ATOM 663 C CA . VAL A 1 95 ? -28.307 17.701 15.297 1.00 59.47 95 VAL A CA 1
ATOM 664 C C . VAL A 1 95 ? -27.082 18.620 15.223 1.00 59.47 95 VAL A C 1
ATOM 666 O O . VAL A 1 95 ? -25.938 18.163 15.182 1.00 59.47 95 VAL A O 1
ATOM 669 N N . ASN A 1 96 ? -27.327 19.936 15.243 1.00 59.62 96 ASN A N 1
ATOM 670 C CA . ASN A 1 96 ? -26.336 21.022 15.165 1.00 59.62 96 ASN A CA 1
ATOM 671 C C . ASN A 1 96 ? -25.615 21.272 16.505 1.00 59.62 96 ASN A C 1
ATOM 673 O O . ASN A 1 96 ? -25.568 22.382 17.033 1.00 59.62 96 ASN A O 1
ATOM 677 N N . SER A 1 97 ? -25.101 20.220 17.131 1.00 56.31 97 SER A N 1
ATOM 678 C CA . SER A 1 97 ? -24.328 20.348 18.364 1.00 56.31 97 SER A CA 1
ATOM 679 C C . SER A 1 97 ? -23.061 19.530 18.234 1.00 56.31 97 SER A C 1
ATOM 681 O O . SER A 1 97 ? -23.110 18.310 18.088 1.00 56.31 97 SER A O 1
ATOM 683 N N . ARG A 1 98 ? -21.906 20.204 18.307 1.00 53.75 98 ARG A N 1
ATOM 684 C CA . ARG A 1 98 ? -20.578 19.579 18.391 1.00 53.75 98 ARG A CA 1
ATOM 685 C C . ARG A 1 98 ? -20.438 18.852 19.734 1.00 53.75 98 ARG A C 1
ATOM 687 O O . ARG A 1 98 ? -19.677 19.268 20.604 1.00 53.75 98 ARG A O 1
ATOM 694 N N . MET A 1 99 ? -21.177 17.764 19.927 1.00 56.28 99 MET A N 1
ATOM 695 C CA . MET A 1 99 ? -20.985 16.847 21.045 1.00 56.28 99 MET A CA 1
ATOM 696 C C . MET A 1 99 ? -19.729 16.024 20.769 1.00 56.28 99 MET A C 1
ATOM 698 O O . MET A 1 99 ? -19.782 14.897 20.275 1.00 56.28 99 MET A O 1
ATOM 702 N N . ARG A 1 100 ? -18.573 16.625 21.062 1.00 54.94 100 ARG A N 1
ATOM 703 C CA . ARG A 1 100 ? -17.292 15.921 21.111 1.00 54.94 100 ARG A CA 1
ATOM 704 C C . ARG A 1 100 ? -17.378 14.949 22.280 1.00 54.94 100 ARG A C 1
ATOM 706 O O . ARG A 1 100 ? -17.241 15.348 23.434 1.00 54.94 100 ARG A O 1
ATOM 713 N N . LEU A 1 101 ? -17.671 13.686 21.990 1.00 56.00 101 LEU A N 1
ATOM 714 C CA . LEU A 1 101 ? -17.842 12.670 23.018 1.00 56.00 101 LEU A CA 1
ATOM 715 C C . LEU A 1 101 ? -16.485 12.428 23.693 1.00 56.00 101 LEU A C 1
ATOM 717 O O . LEU A 1 101 ? -15.581 11.832 23.100 1.00 56.00 101 LEU A O 1
ATOM 721 N N . ASN A 1 102 ? -16.316 12.909 24.926 1.00 58.66 102 ASN A N 1
ATOM 722 C CA . ASN A 1 102 ? -15.101 12.636 25.687 1.00 58.66 102 ASN A CA 1
ATOM 723 C C . ASN A 1 102 ? -15.022 11.119 25.957 1.00 58.66 102 ASN A C 1
ATOM 725 O O . ASN A 1 102 ? -16.054 10.456 26.108 1.00 58.66 102 ASN A O 1
ATOM 729 N N . ARG A 1 103 ? -13.815 10.536 26.015 1.00 57.47 103 ARG A N 1
ATOM 730 C CA . ARG A 1 103 ? -13.610 9.068 26.089 1.00 57.47 103 ARG A CA 1
ATOM 731 C C . ARG A 1 103 ? -14.441 8.420 27.212 1.00 57.47 103 ARG A C 1
ATOM 733 O O . ARG A 1 103 ? -14.980 7.333 27.008 1.00 57.47 103 ARG A O 1
ATOM 740 N N . GLY A 1 104 ? -14.624 9.141 28.324 1.00 59.56 104 GLY A N 1
ATOM 741 C CA . GLY A 1 104 ? -15.467 8.761 29.464 1.00 59.56 104 GLY A CA 1
ATOM 742 C C . GLY A 1 104 ? -16.964 8.621 29.155 1.00 59.56 104 GLY A C 1
ATOM 743 O O . GLY A 1 104 ? -17.565 7.635 29.559 1.00 59.56 104 GLY A O 1
ATOM 744 N N . GLN A 1 105 ? -17.564 9.524 28.372 1.00 61.28 105 GLN A N 1
ATOM 745 C CA . GLN A 1 105 ? -18.987 9.436 28.001 1.00 61.28 105 GLN A CA 1
ATOM 746 C C . GLN A 1 105 ? -19.254 8.264 27.048 1.00 61.28 105 GLN A C 1
ATOM 748 O O . GLN A 1 105 ? -20.285 7.603 27.140 1.00 61.28 105 GLN A O 1
ATOM 753 N N . SER A 1 106 ? -18.296 7.945 26.168 1.00 59.28 106 SER A N 1
ATOM 754 C CA . SER A 1 106 ? -18.420 6.793 25.265 1.00 59.28 106 SER A CA 1
ATOM 755 C C . SER A 1 106 ? -18.466 5.454 26.008 1.00 59.28 106 SER A C 1
ATOM 757 O O . SER A 1 106 ? -19.144 4.527 25.565 1.00 59.28 106 SER A O 1
ATOM 759 N N . LEU A 1 107 ? -17.788 5.349 27.156 1.00 61.78 107 LEU A N 1
ATOM 760 C CA . LEU A 1 107 ? -17.764 4.127 27.962 1.00 61.78 107 LEU A CA 1
ATOM 761 C C . LEU A 1 107 ? -19.126 3.837 28.600 1.00 61.78 107 LEU A C 1
ATOM 763 O O . LEU A 1 107 ? -19.486 2.670 28.734 1.00 61.78 107 LEU A O 1
ATOM 767 N N . THR A 1 108 ? -19.910 4.871 28.911 1.00 65.06 108 THR A N 1
ATOM 768 C CA . THR A 1 108 ? -21.267 4.716 29.450 1.00 65.06 108 THR A CA 1
ATOM 769 C C . THR A 1 108 ? -22.221 4.123 28.412 1.00 65.06 108 THR A C 1
ATOM 771 O O . THR A 1 108 ? -22.976 3.210 28.732 1.00 65.06 108 THR A O 1
ATOM 774 N N . PHE A 1 109 ? -22.135 4.563 27.150 1.00 61.31 109 PHE A N 1
ATOM 775 C CA . PHE A 1 109 ? -22.988 4.063 26.060 1.00 61.31 109 PHE A CA 1
ATOM 776 C C . PHE A 1 109 ? -22.533 2.725 25.468 1.00 61.31 109 PHE A C 1
ATOM 778 O O . PHE A 1 109 ? -23.333 2.013 24.869 1.00 61.31 109 PHE A O 1
ATOM 785 N N . THR A 1 110 ? -21.257 2.362 25.628 1.00 65.19 110 THR A N 1
ATOM 786 C CA . THR A 1 110 ? -20.708 1.101 25.093 1.00 65.19 110 THR A CA 1
ATOM 787 C C . THR A 1 110 ? -20.528 0.033 26.174 1.00 65.19 110 THR A C 1
ATOM 789 O O . THR A 1 110 ? -19.815 -0.949 25.950 1.00 65.19 110 THR A O 1
ATOM 792 N N . LYS A 1 111 ? -21.132 0.218 27.356 1.00 64.12 111 LYS A N 1
ATOM 793 C CA . LYS A 1 111 ? -21.038 -0.726 28.469 1.00 64.12 111 LYS A CA 1
ATOM 794 C C . LYS A 1 111 ? -21.679 -2.048 28.048 1.00 64.12 111 LYS A C 1
ATOM 796 O O . LYS A 1 111 ? -22.896 -2.196 28.034 1.00 64.12 111 LYS A O 1
ATOM 801 N N . ARG A 1 112 ? -20.844 -3.004 27.642 1.00 67.81 112 ARG A N 1
ATOM 802 C CA . ARG A 1 112 ? -21.299 -4.344 27.278 1.00 67.81 112 ARG A CA 1
ATOM 803 C C . ARG A 1 112 ? -21.667 -5.082 28.566 1.00 67.81 112 ARG A C 1
ATOM 805 O O . ARG A 1 112 ? -20.807 -5.170 29.444 1.00 67.81 112 ARG A O 1
ATOM 812 N N . PRO A 1 113 ? -22.904 -5.585 28.707 1.00 73.00 113 PRO A N 1
ATOM 813 C CA . PRO A 1 113 ? -23.243 -6.441 29.833 1.00 73.00 113 PRO A CA 1
ATOM 814 C C . PRO A 1 113 ? -22.367 -7.698 29.801 1.00 73.00 113 PRO A C 1
ATOM 816 O O . PRO A 1 113 ? -21.988 -8.176 28.727 1.00 73.00 113 PRO A O 1
ATOM 819 N N . ALA A 1 114 ? -22.011 -8.205 30.982 1.00 70.31 114 ALA A N 1
ATOM 820 C CA . ALA A 1 114 ? -21.295 -9.469 31.093 1.00 70.31 114 ALA A CA 1
ATOM 821 C C . ALA A 1 114 ? -22.144 -10.583 30.466 1.00 70.31 114 ALA A C 1
ATOM 823 O O . ALA A 1 114 ? -23.362 -10.618 30.647 1.00 70.31 114 ALA A O 1
ATOM 824 N N . TYR A 1 115 ? -21.505 -11.468 29.700 1.00 72.56 115 TYR A N 1
ATOM 825 C CA . TYR A 1 115 ? -22.212 -12.591 29.099 1.00 72.56 115 TYR A CA 1
ATOM 826 C C . TYR A 1 115 ? -22.739 -13.532 30.195 1.00 72.56 115 TYR A C 1
ATOM 828 O O . TYR A 1 115 ? -22.019 -13.783 31.165 1.00 72.56 115 TYR A O 1
ATOM 836 N N . PRO A 1 116 ? -23.964 -14.069 30.048 1.00 80.25 116 PRO A N 1
ATOM 837 C CA . PRO A 1 116 ? -24.474 -15.088 30.957 1.00 80.25 116 PRO A CA 1
ATOM 838 C C . PRO A 1 116 ? -23.588 -16.341 30.917 1.00 80.25 116 PRO A C 1
ATOM 840 O O . PRO A 1 116 ? -23.008 -16.679 29.879 1.00 80.25 116 PRO A O 1
ATOM 843 N N . PHE A 1 117 ? -23.483 -17.029 32.058 1.00 70.94 117 PHE A N 1
ATOM 844 C CA . PHE A 1 117 ? -22.711 -18.266 32.192 1.00 70.94 117 PHE A CA 1
ATOM 845 C C . PHE A 1 117 ? -23.177 -19.299 31.152 1.00 70.94 117 PHE A C 1
ATOM 847 O O . PHE A 1 117 ? -24.360 -19.616 31.077 1.00 70.94 117 PHE A O 1
ATOM 854 N N . GLY A 1 118 ? -22.247 -19.821 30.345 1.00 79.88 118 GLY A N 1
ATOM 855 C CA . GLY A 1 118 ? -22.528 -20.879 29.365 1.00 79.88 118 GLY A CA 1
ATOM 856 C C . GLY A 1 118 ? -22.763 -20.428 27.918 1.00 79.88 118 GLY A C 1
ATOM 857 O O . GLY A 1 118 ? -23.130 -21.262 27.090 1.00 79.88 118 GLY A O 1
ATOM 858 N N . SER A 1 119 ? -22.527 -19.158 27.568 1.00 73.44 119 SER A N 1
ATOM 859 C CA . SER A 1 119 ? -22.610 -18.718 26.169 1.00 73.44 119 SER A CA 1
ATOM 860 C C . SER A 1 119 ? -21.550 -19.402 25.283 1.00 73.44 119 SER A C 1
ATOM 862 O O . SER A 1 119 ? -20.348 -19.351 25.542 1.00 73.44 119 SER A O 1
ATOM 864 N N . LYS A 1 120 ? -21.999 -20.054 24.204 1.00 74.38 120 LYS A N 1
ATOM 865 C CA . LYS A 1 120 ? -21.155 -20.662 23.162 1.00 74.38 120 LYS A CA 1
ATOM 866 C C . LYS A 1 120 ? -21.374 -19.910 21.849 1.00 74.38 120 LYS A C 1
ATOM 868 O O . LYS A 1 120 ? -22.504 -19.563 21.528 1.00 74.38 120 LYS A O 1
ATOM 873 N N . GLY A 1 121 ? -20.299 -19.654 21.100 1.00 69.12 121 GLY A N 1
ATOM 874 C CA . GLY A 1 121 ? -20.369 -18.972 19.799 1.00 69.12 121 GLY A CA 1
ATOM 875 C C . GLY A 1 121 ? -19.992 -17.489 19.808 1.00 69.12 121 GLY A C 1
ATOM 876 O O . GLY A 1 121 ? -20.343 -16.774 18.878 1.00 69.12 121 GLY A O 1
ATOM 877 N N . ILE A 1 122 ? -19.269 -17.007 20.825 1.00 66.06 122 ILE A N 1
ATOM 878 C CA . ILE A 1 122 ? -18.725 -15.644 20.808 1.00 66.06 122 ILE A CA 1
ATOM 879 C C . ILE A 1 122 ? -17.644 -15.584 19.710 1.00 66.06 122 ILE A C 1
ATOM 881 O O . ILE A 1 122 ? -16.621 -16.259 19.855 1.00 66.06 122 ILE A O 1
ATOM 885 N N . PRO A 1 123 ? -17.814 -14.806 18.621 1.00 67.06 123 PRO A N 1
ATOM 886 C CA . PRO A 1 123 ? -16.775 -14.678 17.611 1.00 67.06 123 PRO A CA 1
ATOM 887 C C . PRO A 1 123 ? -15.591 -13.942 18.237 1.00 67.06 123 PRO A C 1
ATOM 889 O O . PRO A 1 123 ? -15.650 -12.737 18.506 1.00 67.06 123 PRO A O 1
ATOM 892 N N . HIS A 1 124 ? -14.508 -14.670 18.505 1.00 64.31 124 HIS A N 1
ATOM 893 C CA . HIS A 1 124 ? -13.259 -14.059 18.928 1.00 64.31 124 HIS A CA 1
ATOM 894 C C . HIS A 1 124 ? -12.755 -13.219 17.754 1.00 64.31 124 HIS A C 1
ATOM 896 O O . HIS A 1 124 ? -12.349 -13.756 16.723 1.00 64.31 124 HIS A O 1
ATOM 902 N N . ARG A 1 125 ? -12.838 -11.887 17.874 1.00 61.62 125 ARG A N 1
ATOM 903 C CA . ARG A 1 125 ? -12.287 -10.958 16.881 1.00 61.62 125 ARG A CA 1
ATOM 904 C C . ARG A 1 125 ? -10.765 -11.058 16.967 1.00 61.62 125 ARG A C 1
ATOM 906 O O . ARG A 1 125 ? -10.125 -10.290 17.678 1.00 61.62 125 ARG A O 1
ATOM 913 N N . SER A 1 126 ? -10.220 -12.078 16.314 1.00 72.69 126 SER A N 1
ATOM 914 C CA . SER A 1 126 ? -8.814 -12.428 16.416 1.00 72.69 126 SER A CA 1
ATOM 915 C C . SER A 1 126 ? -7.973 -11.295 15.823 1.00 72.69 126 SER A C 1
ATOM 917 O O . SER A 1 126 ? -8.128 -10.987 14.635 1.00 72.69 126 SER A O 1
ATOM 919 N N . PRO A 1 127 ? -7.089 -10.657 16.612 1.00 77.38 127 PRO A N 1
ATOM 920 C CA . PRO A 1 127 ? -6.224 -9.592 16.106 1.00 77.38 127 PRO A CA 1
ATOM 921 C C . PRO A 1 127 ? -5.284 -10.109 15.009 1.00 77.38 127 PRO A C 1
ATOM 923 O O . PRO A 1 127 ? -4.847 -9.339 14.157 1.00 77.38 127 PRO A O 1
ATOM 926 N N . TRP A 1 128 ? -5.051 -11.424 14.973 1.00 80.44 128 TRP A N 1
ATOM 927 C CA . TRP A 1 128 ? -4.233 -12.106 13.980 1.00 80.44 128 TRP A CA 1
ATOM 928 C C . TRP A 1 128 ? -4.706 -11.910 12.543 1.00 80.44 128 TRP A C 1
ATOM 930 O O . TRP A 1 128 ? -3.865 -11.871 11.655 1.00 80.44 128 TRP A O 1
ATOM 940 N N . PHE A 1 129 ? -6.008 -11.716 12.297 1.00 82.56 129 PHE A N 1
ATOM 941 C CA . PHE A 1 129 ? -6.495 -11.409 10.948 1.00 82.56 129 PHE A CA 1
ATOM 942 C C . PHE A 1 129 ? -5.917 -10.083 10.429 1.00 82.56 129 PHE A C 1
ATOM 944 O O . PHE A 1 129 ? -5.423 -10.010 9.308 1.00 82.56 129 PHE A O 1
ATOM 951 N N . TRP A 1 130 ? -5.922 -9.042 11.268 1.00 80.81 130 TRP A N 1
ATOM 952 C CA . TRP A 1 130 ? -5.357 -7.738 10.913 1.00 80.81 130 TRP A CA 1
ATOM 953 C C . TRP A 1 130 ? -3.834 -7.778 10.817 1.00 80.81 130 TRP A C 1
ATOM 955 O O . TRP A 1 130 ? -3.267 -7.153 9.926 1.00 80.81 130 TRP A O 1
ATOM 965 N N . VAL A 1 131 ? -3.177 -8.537 11.697 1.00 83.56 131 VAL A N 1
ATOM 966 C CA . VAL A 1 131 ? -1.724 -8.746 11.634 1.00 83.56 131 VAL A CA 1
ATOM 967 C C . VAL A 1 131 ? -1.338 -9.458 10.334 1.00 83.56 131 VAL A C 1
ATOM 969 O O . VAL A 1 131 ? -0.460 -8.978 9.626 1.00 83.56 131 VAL A O 1
ATOM 972 N N . ALA A 1 132 ? -2.034 -10.538 9.968 1.00 82.88 132 ALA A N 1
ATOM 973 C CA . ALA A 1 132 ? -1.813 -11.249 8.712 1.00 82.88 132 ALA A CA 1
ATOM 974 C C . ALA A 1 132 ? -2.044 -10.341 7.495 1.00 82.88 132 ALA A C 1
ATOM 976 O O . ALA A 1 132 ? -1.226 -10.333 6.580 1.00 82.88 132 ALA A O 1
ATOM 977 N N . LEU A 1 133 ? -3.102 -9.523 7.506 1.00 82.94 133 LEU A N 1
ATOM 978 C CA . LEU A 1 133 ? -3.378 -8.563 6.436 1.00 82.94 133 LEU A CA 1
ATOM 979 C C . LEU A 1 133 ? -2.231 -7.555 6.256 1.00 82.94 133 LEU A C 1
ATOM 981 O O . LEU A 1 133 ? -1.794 -7.316 5.133 1.00 82.94 133 LEU A O 1
ATOM 985 N N . VAL A 1 134 ? -1.716 -6.987 7.352 1.00 84.06 134 VAL A N 1
ATOM 986 C CA . VAL A 1 134 ? -0.580 -6.051 7.305 1.00 84.06 134 VAL A CA 1
ATOM 987 C C . VAL A 1 134 ? 0.687 -6.747 6.811 1.00 84.06 134 VAL A C 1
ATOM 989 O O . VAL A 1 134 ? 1.383 -6.189 5.969 1.00 84.06 134 VAL A O 1
ATOM 992 N N . ILE A 1 135 ? 0.965 -7.971 7.271 1.00 84.50 135 ILE A N 1
ATOM 993 C CA . ILE A 1 135 ? 2.115 -8.761 6.806 1.00 84.50 135 ILE A CA 1
ATOM 994 C C . ILE A 1 135 ? 2.021 -9.024 5.301 1.00 84.50 135 ILE A C 1
ATOM 996 O O . ILE A 1 135 ? 3.013 -8.851 4.604 1.00 84.50 135 ILE A O 1
ATOM 1000 N N . VAL A 1 136 ? 0.843 -9.382 4.781 1.00 82.62 136 VAL A N 1
ATOM 1001 C CA . VAL A 1 136 ? 0.637 -9.588 3.338 1.00 82.62 136 VAL A CA 1
ATOM 1002 C C . VAL A 1 136 ? 0.879 -8.293 2.562 1.00 82.62 136 VAL A C 1
ATOM 1004 O O . VAL A 1 136 ? 1.586 -8.316 1.559 1.00 82.62 136 VAL A O 1
ATOM 1007 N N . ILE A 1 137 ? 0.367 -7.155 3.039 1.00 82.88 137 ILE A N 1
ATOM 1008 C CA . ILE A 1 137 ? 0.601 -5.850 2.400 1.00 82.88 137 ILE A CA 1
ATOM 1009 C C . ILE A 1 137 ? 2.095 -5.498 2.398 1.00 82.88 137 ILE A C 1
ATOM 1011 O O . ILE A 1 137 ? 2.614 -5.062 1.373 1.00 82.88 137 ILE A O 1
ATOM 1015 N N . LEU A 1 138 ? 2.797 -5.715 3.514 1.00 83.31 138 LEU A N 1
ATOM 1016 C CA . LEU A 1 138 ? 4.236 -5.465 3.623 1.00 83.31 138 LEU A CA 1
ATOM 1017 C C . LEU A 1 138 ? 5.060 -6.430 2.768 1.00 83.31 138 LEU A C 1
ATOM 1019 O O . LEU A 1 138 ? 6.039 -6.003 2.170 1.00 83.31 138 LEU A O 1
ATOM 1023 N N . ALA A 1 139 ? 4.671 -7.700 2.670 1.00 80.31 139 ALA A N 1
ATOM 1024 C CA . ALA A 1 139 ? 5.342 -8.685 1.828 1.00 80.31 139 ALA A CA 1
ATOM 1025 C C . ALA A 1 139 ? 5.157 -8.365 0.339 1.00 80.31 139 ALA A C 1
ATOM 1027 O O . ALA A 1 139 ? 6.123 -8.409 -0.415 1.00 80.31 139 ALA A O 1
ATOM 1028 N N . VAL A 1 140 ? 3.947 -7.978 -0.081 1.00 79.69 140 VAL A N 1
ATOM 1029 C CA . VAL A 1 140 ? 3.671 -7.537 -1.459 1.00 79.69 140 VAL A CA 1
ATOM 1030 C C . VAL A 1 140 ? 4.416 -6.239 -1.763 1.00 79.69 140 VAL A C 1
ATOM 1032 O O . VAL A 1 140 ? 5.093 -6.152 -2.783 1.00 79.69 140 VAL A O 1
ATOM 1035 N N . GLY A 1 141 ? 4.357 -5.253 -0.865 1.00 79.62 141 GLY A N 1
ATOM 1036 C CA . GLY A 1 141 ? 5.090 -3.994 -1.008 1.00 79.62 141 GLY A CA 1
ATOM 1037 C C . GLY A 1 141 ? 6.605 -4.203 -1.047 1.00 79.62 141 GLY A C 1
ATOM 1038 O O . GLY A 1 141 ? 7.274 -3.670 -1.923 1.00 79.62 141 GLY A O 1
ATOM 1039 N N . GLY A 1 142 ? 7.143 -5.032 -0.151 1.00 82.12 142 GLY A N 1
ATOM 1040 C CA . GLY A 1 142 ? 8.560 -5.385 -0.091 1.00 82.12 142 GLY A CA 1
ATOM 1041 C C . GLY A 1 142 ? 9.031 -6.178 -1.308 1.00 82.12 142 GLY A C 1
ATOM 1042 O O . GLY A 1 142 ? 10.104 -5.892 -1.825 1.00 82.12 142 GLY A O 1
ATOM 1043 N N . PHE A 1 143 ? 8.224 -7.112 -1.820 1.00 78.88 143 PHE A N 1
ATOM 1044 C CA . PHE A 1 143 ? 8.508 -7.835 -3.064 1.00 78.88 143 PHE A CA 1
ATOM 1045 C C . PHE A 1 143 ? 8.562 -6.893 -4.270 1.00 78.88 143 PHE A C 1
ATOM 1047 O O . PHE A 1 143 ? 9.459 -7.013 -5.103 1.00 78.88 143 PHE A O 1
ATOM 1054 N N . LEU A 1 144 ? 7.631 -5.938 -4.348 1.00 75.31 144 LEU A N 1
ATOM 1055 C CA . LEU A 1 144 ? 7.647 -4.911 -5.386 1.00 75.31 144 LEU A CA 1
ATOM 1056 C C . LEU A 1 144 ? 8.912 -4.045 -5.258 1.00 75.31 144 LEU A C 1
ATOM 1058 O O . LEU A 1 144 ? 9.640 -3.899 -6.232 1.00 75.31 144 LEU A O 1
ATOM 1062 N N . ILE A 1 145 ? 9.237 -3.550 -4.061 1.00 75.94 145 ILE A N 1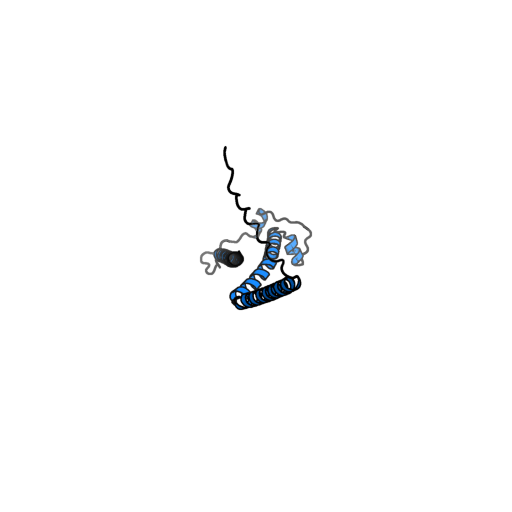
ATOM 1063 C CA . ILE A 1 145 ? 10.424 -2.708 -3.829 1.00 75.94 145 ILE A CA 1
ATOM 1064 C C . ILE A 1 145 ? 11.728 -3.457 -4.139 1.00 75.94 145 ILE A C 1
ATOM 1066 O O . ILE A 1 145 ? 12.554 -2.932 -4.870 1.00 75.94 145 ILE A O 1
ATOM 1070 N N . PHE A 1 146 ? 11.900 -4.686 -3.645 1.00 75.75 146 PHE A N 1
ATOM 1071 C CA . PHE A 1 146 ? 13.096 -5.506 -3.886 1.00 75.75 146 PHE A CA 1
ATOM 1072 C C . PHE A 1 146 ? 13.295 -5.859 -5.363 1.00 75.75 146 PHE A C 1
ATOM 1074 O O . PHE A 1 146 ? 14.411 -6.117 -5.794 1.00 75.75 146 PHE A O 1
ATOM 1081 N N . ARG A 1 147 ? 12.216 -5.918 -6.148 1.00 65.88 147 ARG A N 1
ATOM 1082 C CA . ARG A 1 147 ? 12.310 -6.201 -7.582 1.00 65.88 147 ARG A CA 1
ATOM 1083 C C . ARG A 1 147 ? 12.603 -4.951 -8.420 1.00 65.88 147 ARG A C 1
ATOM 1085 O O . ARG A 1 147 ? 13.140 -5.095 -9.514 1.00 65.88 147 ARG A O 1
ATOM 1092 N N . PHE A 1 148 ? 12.213 -3.768 -7.943 1.00 62.75 148 PHE A N 1
ATOM 1093 C CA . PHE A 1 148 ? 12.387 -2.483 -8.636 1.00 62.75 148 PHE A CA 1
ATOM 1094 C C . PHE A 1 148 ? 13.598 -1.666 -8.141 1.00 62.75 148 PHE A C 1
ATOM 1096 O O . PHE A 1 148 ? 13.794 -0.548 -8.621 1.00 62.75 148 PHE A O 1
ATOM 1103 N N . TRP A 1 149 ? 14.391 -2.203 -7.210 1.00 60.53 149 TRP A N 1
ATOM 1104 C CA . TRP A 1 149 ? 15.645 -1.638 -6.702 1.00 60.53 149 TRP A CA 1
ATOM 1105 C C . TRP A 1 149 ? 16.804 -2.567 -7.058 1.00 60.53 149 TRP A C 1
ATOM 1107 O O . TRP A 1 149 ? 17.826 -2.057 -7.563 1.00 60.53 149 TRP A O 1
#

Secondary structure (DSSP, 8-state):
-----PPPPPP----------HHHHHHHHHHHHHHHHHHHHHHHHHHHHT--HHHHHHHHHHHHHHHHHHHHHHHHHHHHT-BHHHHHHHTT-------B--HHHHHHHT-PPPPPTT--------HHHHHHHHHHHHHHHHHHHHHH-

Radius of gyration: 37.36 Å; chains: 1; bounding box: 120×42×77 Å